Protein AF-A0A661SBC6-F1 (afdb_monomer)

Structure (mmCIF, N/CA/C/O backbone):
data_AF-A0A661SBC6-F1
#
_entry.id   AF-A0A661SBC6-F1
#
loop_
_atom_site.group_PDB
_atom_site.id
_atom_site.type_symbol
_atom_site.label_atom_id
_atom_site.label_alt_id
_atom_site.label_comp_id
_atom_site.l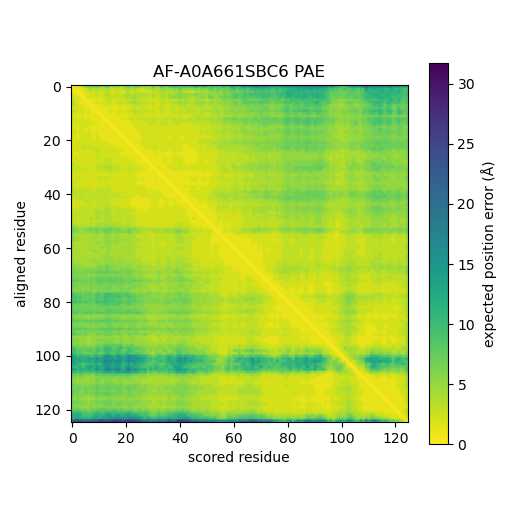abel_asym_id
_atom_site.label_entity_id
_atom_site.label_seq_id
_atom_site.pdbx_PDB_ins_code
_atom_site.Cartn_x
_atom_site.Cartn_y
_atom_site.Cartn_z
_atom_site.occupancy
_atom_site.B_iso_or_equiv
_atom_site.auth_seq_id
_atom_site.auth_comp_id
_atom_site.auth_asym_id
_atom_site.auth_atom_id
_atom_site.pdbx_PDB_model_num
ATOM 1 N N . MET A 1 1 ? -7.529 13.929 22.455 1.00 84.38 1 MET A N 1
ATOM 2 C CA . MET A 1 1 ? -6.453 13.428 23.338 1.00 84.38 1 MET A CA 1
ATOM 3 C C . MET A 1 1 ? -5.596 12.451 22.551 1.00 84.38 1 MET A C 1
ATOM 5 O O . MET A 1 1 ? -6.163 11.675 21.793 1.00 84.38 1 MET A O 1
ATOM 9 N N . THR A 1 2 ? -4.274 12.492 22.723 1.00 90.88 2 THR A N 1
ATOM 10 C CA . THR A 1 2 ? -3.303 11.665 21.986 1.00 90.88 2 THR A CA 1
ATOM 11 C C . THR A 1 2 ? -2.363 11.002 22.990 1.00 90.88 2 THR A C 1
ATOM 13 O O . THR A 1 2 ? -1.821 11.703 23.836 1.00 90.88 2 THR A O 1
ATOM 16 N N . LEU A 1 3 ? -2.176 9.679 22.907 1.00 92.06 3 LEU A N 1
ATOM 17 C CA . LEU A 1 3 ? -1.400 8.888 23.887 1.00 92.06 3 LEU A CA 1
ATOM 18 C C . LEU A 1 3 ? 0.043 8.584 23.438 1.00 92.06 3 LEU A C 1
ATOM 20 O O . LEU A 1 3 ? 0.809 7.946 24.155 1.00 92.06 3 LEU A O 1
ATOM 24 N N . GLY A 1 4 ? 0.406 8.994 22.220 1.00 91.56 4 GLY A N 1
ATOM 25 C CA . GLY A 1 4 ? 1.632 8.539 21.566 1.00 91.56 4 GLY A CA 1
ATOM 26 C C . GLY A 1 4 ? 1.574 7.059 21.162 1.00 91.56 4 GLY A C 1
ATOM 27 O O . GLY A 1 4 ? 0.637 6.327 21.492 1.00 91.56 4 GLY A O 1
ATOM 28 N N . VAL A 1 5 ? 2.577 6.618 20.405 1.00 90.06 5 VAL A N 1
ATOM 29 C CA . VAL A 1 5 ? 2.687 5.235 19.919 1.00 90.06 5 VAL A CA 1
ATOM 30 C C . VAL A 1 5 ? 3.702 4.483 20.771 1.00 90.06 5 VAL A C 1
ATOM 32 O O . VAL A 1 5 ? 4.857 4.896 20.843 1.00 90.06 5 VAL A O 1
ATOM 35 N N . ARG A 1 6 ? 3.292 3.356 21.362 1.00 93.38 6 ARG A N 1
ATOM 36 C CA . ARG A 1 6 ? 4.192 2.414 22.042 1.00 93.38 6 ARG A CA 1
ATOM 37 C C . ARG A 1 6 ? 4.166 1.064 21.322 1.00 93.38 6 ARG A C 1
ATOM 39 O O . ARG A 1 6 ? 3.071 0.531 21.123 1.00 93.38 6 ARG A O 1
ATOM 46 N N . PRO A 1 7 ? 5.323 0.500 20.919 1.00 90.00 7 PRO A N 1
ATOM 47 C CA . PRO A 1 7 ? 5.372 -0.790 20.229 1.00 90.00 7 PRO A CA 1
ATOM 48 C C . PRO A 1 7 ? 4.727 -1.920 21.033 1.00 90.00 7 PRO A C 1
ATOM 50 O O . PRO A 1 7 ? 4.047 -2.761 20.452 1.00 90.00 7 PRO A O 1
ATOM 53 N N . ASN A 1 8 ? 4.882 -1.904 22.361 1.00 93.38 8 ASN A N 1
ATOM 54 C CA . ASN A 1 8 ? 4.263 -2.884 23.241 1.00 93.38 8 ASN A CA 1
ATOM 55 C C . ASN A 1 8 ? 3.079 -2.259 23.976 1.00 93.38 8 ASN A C 1
ATOM 57 O O . ASN A 1 8 ? 3.207 -1.220 24.624 1.00 93.38 8 ASN A O 1
ATOM 61 N N . PHE A 1 9 ? 1.928 -2.935 23.954 1.00 92.69 9 PHE A N 1
ATOM 62 C CA . PHE A 1 9 ? 0.747 -2.461 24.679 1.00 92.69 9 PHE A CA 1
ATOM 63 C C . PHE A 1 9 ? 0.982 -2.402 26.198 1.00 92.69 9 PHE A C 1
ATOM 65 O O . PHE A 1 9 ? 0.389 -1.583 26.899 1.00 92.69 9 PHE A O 1
ATOM 72 N N . CYS A 1 10 ? 1.872 -3.256 26.712 1.00 95.44 10 CYS A N 1
ATOM 73 C CA . CYS A 1 10 ? 2.260 -3.278 28.118 1.00 95.44 10 CYS A CA 1
ATOM 74 C C . CYS A 1 10 ? 2.932 -1.984 28.578 1.00 95.44 10 CYS A C 1
ATOM 76 O O . CYS A 1 10 ? 2.800 -1.667 29.760 1.00 95.44 10 CYS A O 1
ATOM 78 N N . ASP A 1 11 ? 3.554 -1.236 27.665 1.00 96.38 11 ASP A N 1
ATOM 79 C CA . ASP A 1 11 ? 4.287 -0.023 28.004 1.00 96.38 11 ASP A CA 1
ATOM 80 C C . ASP A 1 11 ? 3.346 1.116 28.396 1.00 96.38 11 ASP A C 1
ATOM 82 O O . ASP A 1 11 ? 3.785 1.993 29.124 1.00 96.38 11 ASP A O 1
ATOM 86 N N . TYR 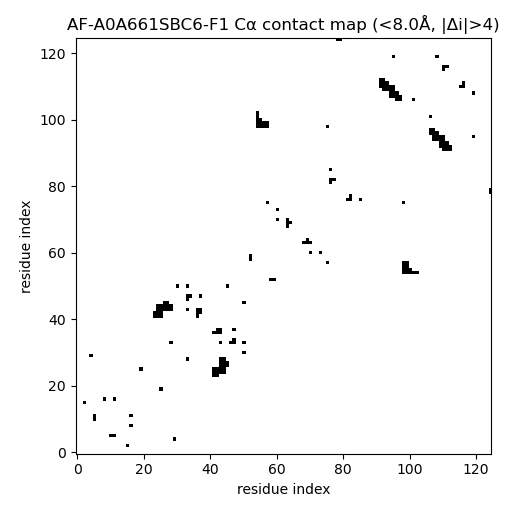A 1 12 ? 2.075 1.121 27.964 1.00 96.12 12 TYR A N 1
ATOM 87 C CA . TYR A 1 12 ? 1.062 2.104 28.386 1.00 96.12 12 TYR A CA 1
ATOM 88 C C . TYR A 1 12 ? 0.729 1.975 29.880 1.00 96.12 12 TYR A C 1
ATOM 90 O O . TYR A 1 12 ? 0.642 0.862 30.409 1.00 96.12 12 TYR A O 1
ATOM 98 N N . ASP A 1 13 ? 0.485 3.087 30.570 1.00 97.00 13 ASP A N 1
ATOM 99 C CA . ASP A 1 13 ? 0.024 3.032 31.959 1.00 97.00 13 ASP A CA 1
ATOM 100 C C . ASP A 1 13 ? -1.439 2.545 32.065 1.00 97.00 13 ASP A C 1
ATOM 102 O O . ASP A 1 13 ? -2.123 2.294 31.066 1.00 97.00 13 ASP A O 1
ATOM 106 N N . ALA A 1 14 ? -1.928 2.335 33.290 1.00 97.69 14 ALA A N 1
ATOM 107 C CA . ALA A 1 14 ? -3.275 1.808 33.514 1.00 97.69 14 ALA A CA 1
ATOM 108 C C . ALA A 1 14 ? -4.383 2.725 32.963 1.00 97.69 14 ALA A C 1
ATOM 110 O O . ALA A 1 14 ? -5.373 2.226 32.418 1.00 97.69 14 ALA A O 1
ATOM 111 N N . ASN A 1 15 ? -4.199 4.044 33.056 1.00 96.81 15 ASN A N 1
ATOM 112 C CA . ASN A 1 15 ? -5.164 5.027 32.581 1.00 96.81 15 ASN A CA 1
ATOM 113 C C . ASN A 1 15 ? -5.168 5.063 31.052 1.00 96.81 15 ASN A C 1
ATOM 115 O O . ASN A 1 15 ? -6.227 4.979 30.437 1.00 96.81 15 ASN A O 1
ATOM 119 N N . GLU A 1 16 ? -3.998 5.087 30.419 1.00 96.56 16 GLU A N 1
ATOM 120 C CA . GLU A 1 16 ? -3.852 5.046 28.962 1.00 96.56 16 GLU A CA 1
ATOM 121 C C . GLU A 1 16 ? -4.446 3.765 28.363 1.00 96.56 16 GLU A C 1
ATOM 123 O O . GLU A 1 16 ? -5.197 3.812 27.385 1.00 96.56 16 GLU A O 1
ATOM 128 N N . LYS A 1 17 ? -4.185 2.609 28.988 1.00 96.19 17 LYS A N 1
ATOM 129 C CA . LYS A 1 17 ? -4.792 1.328 28.592 1.00 96.19 17 LYS A CA 1
ATOM 130 C C . LYS A 1 17 ? -6.315 1.381 28.684 1.00 96.19 17 LYS A C 1
ATOM 132 O O . LYS A 1 17 ? -6.995 0.883 27.784 1.00 96.19 17 LYS A O 1
ATOM 137 N N . ALA A 1 18 ? -6.859 1.962 29.754 1.00 96.56 18 ALA A N 1
ATOM 138 C CA . ALA A 1 18 ? -8.300 2.131 29.916 1.00 96.56 18 ALA A CA 1
ATOM 139 C C . ALA A 1 18 ? -8.879 3.061 28.841 1.00 96.56 18 ALA A C 1
ATOM 141 O O . ALA A 1 18 ? -9.913 2.743 28.259 1.00 96.56 18 ALA A O 1
ATOM 142 N N . LEU A 1 19 ? -8.182 4.148 28.507 1.00 96.25 19 LEU A N 1
ATOM 143 C CA . LEU A 1 19 ? -8.579 5.063 27.440 1.00 96.25 19 LEU A CA 1
ATOM 144 C C . LEU A 1 19 ? -8.655 4.358 26.084 1.00 96.25 19 LEU A C 1
ATOM 146 O O . LEU A 1 19 ? -9.657 4.499 25.391 1.00 96.25 19 LEU A O 1
ATOM 150 N N . ILE A 1 20 ? -7.664 3.537 25.726 1.00 95.38 20 ILE A N 1
ATOM 151 C CA . ILE A 1 20 ? -7.695 2.758 24.475 1.00 95.38 20 ILE A CA 1
ATOM 152 C C . ILE A 1 20 ? -8.852 1.750 24.486 1.00 95.38 20 ILE A C 1
ATOM 154 O O . ILE A 1 20 ? -9.569 1.615 23.496 1.00 95.38 20 ILE A O 1
ATOM 158 N N . ARG A 1 21 ? -9.057 1.037 25.601 1.00 94.75 21 ARG A N 1
ATOM 159 C CA . ARG A 1 21 ? -10.102 0.005 25.724 1.00 94.75 21 ARG A CA 1
ATOM 160 C C . ARG A 1 21 ? -11.516 0.570 25.732 1.00 94.75 21 ARG A C 1
ATOM 162 O O . ARG A 1 21 ? -12.409 -0.087 25.203 1.00 94.75 21 ARG A O 1
ATOM 169 N N . ASN A 1 22 ? -11.716 1.748 26.302 1.00 95.62 22 ASN A N 1
ATOM 170 C CA . ASN A 1 22 ? -13.040 2.338 26.480 1.00 95.62 22 ASN A CA 1
ATOM 171 C C . ASN A 1 22 ? -13.364 3.402 25.428 1.00 95.62 22 ASN A C 1
ATOM 173 O O . ASN A 1 22 ? -14.501 3.860 25.365 1.00 95.62 22 ASN A O 1
ATOM 177 N N . ALA A 1 23 ? -12.395 3.790 24.593 1.00 96.50 23 ALA A N 1
ATOM 178 C CA . ALA A 1 23 ? -12.647 4.692 23.481 1.00 96.50 23 ALA A CA 1
ATOM 179 C C . ALA A 1 23 ? -13.736 4.122 22.564 1.00 96.50 23 ALA A C 1
ATOM 181 O O . ALA A 1 23 ? -13.628 2.996 22.072 1.00 96.50 23 ALA A O 1
ATOM 182 N N . GLU A 1 24 ? -14.749 4.942 22.285 1.00 95.94 24 GLU A N 1
ATOM 183 C CA . GLU A 1 24 ? -15.774 4.627 21.289 1.00 95.94 24 GLU A CA 1
ATOM 184 C C . GLU A 1 24 ? -15.150 4.456 19.895 1.00 95.94 24 GLU A C 1
ATOM 186 O O . GLU A 1 24 ? -15.567 3.603 19.107 1.00 95.94 24 GLU A O 1
ATOM 191 N N . LYS A 1 25 ? -14.125 5.265 19.596 1.00 96.75 25 LYS A N 1
ATOM 192 C CA . LYS A 1 25 ? -13.403 5.251 18.327 1.00 96.75 25 LYS A CA 1
ATOM 193 C C . LYS A 1 25 ? -11.940 5.641 18.508 1.00 96.75 25 LYS A C 1
ATOM 195 O O . LYS A 1 25 ? -11.637 6.592 19.226 1.00 96.75 25 LYS A O 1
ATOM 200 N N . VAL A 1 26 ? -11.044 4.945 17.811 1.00 96.44 26 VAL A N 1
ATOM 201 C CA . VAL A 1 26 ? -9.603 5.246 17.798 1.00 96.44 26 VAL A CA 1
ATOM 202 C C . VAL A 1 26 ? -9.212 5.879 16.464 1.00 96.44 26 VAL A C 1
ATOM 204 O O . VAL A 1 26 ? -9.549 5.368 15.398 1.00 96.44 26 VAL A O 1
ATOM 207 N N . TYR A 1 27 ? -8.493 6.999 16.519 1.00 96.25 27 TYR A N 1
ATOM 208 C CA . TYR A 1 27 ? -8.043 7.731 15.337 1.00 96.25 27 TYR A CA 1
ATOM 209 C C . TYR A 1 27 ? -6.548 7.520 15.099 1.00 96.25 27 TYR A C 1
ATOM 211 O O . TYR A 1 27 ? -5.743 7.611 16.021 1.00 96.25 27 TYR A O 1
ATOM 219 N N . TYR A 1 28 ? -6.208 7.268 13.841 1.00 94.88 28 TYR A N 1
ATOM 220 C CA . TYR A 1 28 ? -4.881 7.047 13.288 1.00 94.88 28 TYR A CA 1
ATOM 221 C C . TYR A 1 28 ? -4.018 6.059 14.092 1.00 94.88 28 TYR A C 1
ATOM 223 O O . TYR A 1 28 ? -2.882 6.394 14.438 1.00 94.88 28 TYR A O 1
ATOM 231 N N . PRO A 1 29 ? -4.510 4.838 14.395 1.00 95.38 29 PRO A N 1
ATOM 232 C CA . PRO A 1 29 ? -3.648 3.810 14.968 1.00 95.38 29 PRO A CA 1
ATOM 233 C C . PRO A 1 29 ? -2.495 3.474 14.008 1.00 95.38 29 PRO A C 1
ATOM 235 O O . PRO A 1 29 ? -2.567 3.710 12.799 1.00 95.38 29 PRO A O 1
ATOM 238 N N . THR A 1 30 ? -1.412 2.895 14.521 1.00 93.31 30 THR A N 1
ATOM 239 C CA . THR A 1 30 ? -0.415 2.271 13.636 1.00 93.31 30 THR A CA 1
ATOM 240 C C . THR A 1 30 ? -1.012 1.036 12.962 1.00 93.31 30 THR A C 1
ATOM 242 O O . THR A 1 30 ? -2.011 0.508 13.441 1.00 93.31 30 THR A O 1
ATOM 245 N N . GLY A 1 31 ? -0.386 0.533 11.891 1.00 91.94 31 GLY A N 1
ATOM 246 C CA . GLY A 1 31 ? -0.860 -0.688 11.220 1.00 91.94 31 GLY A CA 1
ATOM 247 C C . GLY A 1 31 ? -1.024 -1.873 12.180 1.00 91.94 31 GLY A C 1
ATOM 248 O O . GLY A 1 31 ? -2.067 -2.511 12.174 1.00 91.94 31 GLY A O 1
ATOM 249 N N . LEU A 1 32 ? -0.059 -2.074 13.090 1.00 91.19 32 LEU A N 1
ATOM 250 C CA . LEU A 1 32 ? -0.143 -3.103 14.134 1.00 91.19 32 LEU A CA 1
ATOM 251 C C . LEU A 1 32 ? -1.408 -2.961 14.994 1.00 91.19 32 LEU A C 1
ATOM 253 O O . LEU A 1 32 ? -2.126 -3.933 15.202 1.00 91.19 32 LEU A O 1
ATOM 257 N N . TYR A 1 33 ? -1.688 -1.759 15.507 1.00 94.69 33 TYR A N 1
ATOM 258 C CA . TYR A 1 33 ? -2.868 -1.553 16.349 1.00 94.69 33 TYR A CA 1
ATOM 259 C C . TYR A 1 33 ? -4.166 -1.509 15.548 1.00 94.69 33 TYR A C 1
ATOM 261 O O . TYR A 1 33 ? -5.201 -1.850 16.105 1.00 94.69 33 TYR A O 1
ATOM 269 N N . ALA A 1 34 ? -4.142 -1.115 14.274 1.00 95.88 34 ALA A N 1
ATOM 270 C CA . ALA A 1 34 ? -5.327 -1.111 13.426 1.00 95.88 34 ALA A CA 1
ATOM 271 C C . ALA A 1 34 ? -5.924 -2.521 13.318 1.00 95.88 34 ALA A C 1
ATOM 273 O O . ALA A 1 34 ? -7.107 -2.688 13.602 1.00 95.88 34 ALA A O 1
ATOM 274 N N . ASP A 1 35 ? -5.093 -3.525 13.019 1.00 94.44 35 ASP A N 1
ATOM 275 C CA . ASP A 1 35 ? -5.526 -4.923 12.899 1.00 94.44 35 ASP A CA 1
ATOM 276 C C . ASP A 1 35 ? -6.073 -5.465 14.231 1.00 94.44 35 ASP A C 1
ATOM 278 O O . ASP A 1 35 ? -7.123 -6.104 14.276 1.00 94.44 35 ASP A O 1
ATOM 282 N N . LEU A 1 36 ? -5.388 -5.172 15.343 1.00 95.00 36 LEU A N 1
ATOM 283 C CA . LEU A 1 36 ? -5.801 -5.625 16.675 1.00 95.00 36 LEU A CA 1
ATOM 284 C C . LEU A 1 36 ? -7.111 -4.974 17.134 1.00 95.00 36 LEU A C 1
ATOM 286 O O . LEU A 1 36 ? -7.978 -5.643 17.691 1.00 95.00 36 LEU A O 1
ATOM 290 N N . LEU A 1 37 ? -7.260 -3.666 16.921 1.00 95.94 37 LEU A N 1
ATOM 291 C CA . LEU A 1 37 ? -8.459 -2.927 17.310 1.00 95.94 37 LEU A CA 1
ATOM 292 C C . LEU A 1 37 ? -9.667 -3.345 16.466 1.00 95.94 37 LEU A C 1
ATOM 294 O O . LEU A 1 37 ? -10.754 -3.506 17.021 1.00 95.94 37 LEU A O 1
ATOM 298 N N . ASP A 1 38 ? -9.477 -3.565 15.165 1.00 95.44 38 ASP A N 1
ATOM 299 C CA . ASP A 1 38 ? -10.523 -4.074 14.276 1.00 95.44 38 ASP A CA 1
ATOM 300 C C . ASP A 1 38 ? -10.982 -5.479 14.697 1.00 95.44 38 ASP A C 1
ATOM 302 O O . ASP A 1 38 ? -12.178 -5.711 14.868 1.00 95.44 38 ASP A O 1
ATOM 306 N N . ALA A 1 39 ? -10.041 -6.374 15.029 1.00 95.31 39 ALA A N 1
ATOM 307 C CA . ALA A 1 39 ? -10.350 -7.702 15.568 1.00 95.31 39 ALA A CA 1
ATOM 308 C C . ALA A 1 39 ? -11.105 -7.657 16.914 1.00 95.31 39 ALA A C 1
ATOM 310 O O . ALA A 1 39 ? -11.894 -8.550 17.218 1.00 95.31 39 ALA A O 1
ATOM 311 N N . MET A 1 40 ? -10.902 -6.607 17.717 1.00 94.94 40 MET A N 1
ATOM 312 C CA . MET A 1 40 ? -11.674 -6.346 18.941 1.00 94.94 40 MET A CA 1
ATOM 313 C C . MET A 1 40 ? -13.063 -5.734 18.675 1.00 94.94 40 MET A C 1
ATOM 315 O O . MET A 1 40 ? -13.782 -5.424 19.627 1.00 94.94 40 MET A O 1
ATOM 319 N N . GLY A 1 41 ? -13.432 -5.496 17.414 1.00 95.06 41 GLY A N 1
ATOM 320 C CA . GLY A 1 41 ? -14.672 -4.825 17.028 1.00 95.06 41 GLY A CA 1
ATOM 321 C C . GLY A 1 41 ? -14.676 -3.322 17.317 1.00 95.06 41 GLY A C 1
ATOM 322 O O . GLY A 1 41 ? -15.745 -2.709 17.383 1.00 95.06 41 GLY A O 1
ATOM 323 N N . LYS A 1 42 ? -13.507 -2.700 17.531 1.00 95.88 42 LYS A N 1
ATOM 324 C CA . LYS A 1 42 ? -13.435 -1.253 17.746 1.00 95.88 42 LYS A CA 1
ATOM 325 C C . LYS A 1 42 ? -13.552 -0.494 16.443 1.00 95.88 42 LYS A C 1
ATOM 327 O O . LYS A 1 42 ? -12.889 -0.790 15.456 1.00 95.88 42 LYS A O 1
ATOM 332 N N . LYS A 1 43 ? -14.327 0.589 16.489 1.00 96.75 43 LYS A N 1
ATOM 333 C CA . LYS A 1 43 ? -14.352 1.565 15.404 1.00 96.75 43 LYS A CA 1
ATOM 334 C C . LYS A 1 43 ? -12.989 2.248 15.342 1.00 96.75 43 LYS A C 1
ATOM 336 O O . LYS A 1 43 ? -12.533 2.831 16.327 1.00 96.75 43 LYS A O 1
ATOM 341 N N . ILE A 1 44 ? -12.369 2.228 14.170 1.00 97.31 44 ILE A N 1
ATOM 342 C CA . ILE A 1 44 ? -11.129 2.957 13.913 1.00 97.31 44 ILE A CA 1
ATOM 343 C C . ILE A 1 44 ? -11.279 3.888 12.713 1.00 97.31 44 ILE A C 1
ATOM 345 O O . ILE A 1 44 ? -12.156 3.713 11.864 1.00 97.31 44 ILE A O 1
ATOM 349 N N . PHE A 1 45 ? -10.451 4.923 12.662 1.00 96.69 45 PHE A N 1
ATOM 350 C CA . PHE A 1 45 ? -10.276 5.739 11.467 1.00 96.69 45 PHE A CA 1
ATOM 351 C C . PHE A 1 45 ? -8.791 6.036 11.244 1.00 96.69 45 PHE A C 1
ATOM 353 O O . PHE A 1 45 ? -8.164 6.500 12.187 1.00 96.69 45 PHE A O 1
ATOM 360 N N . PRO A 1 46 ? -8.236 5.873 10.031 1.00 96.25 46 PRO A N 1
ATOM 361 C CA . PRO A 1 46 ? -8.880 5.253 8.874 1.00 96.25 46 PRO A CA 1
ATOM 362 C C . PRO A 1 46 ? -9.234 3.777 9.147 1.00 96.25 46 PRO A C 1
ATOM 364 O O . PRO A 1 46 ? -8.832 3.221 10.166 1.00 96.25 46 PRO A O 1
ATOM 367 N N . SER A 1 47 ? -10.062 3.170 8.292 1.00 95.31 47 SER A N 1
ATOM 368 C CA . SER A 1 47 ? -10.498 1.777 8.486 1.00 95.31 47 SER A CA 1
ATOM 369 C C . SER A 1 47 ? -9.329 0.802 8.331 1.00 95.31 47 SER A C 1
ATOM 371 O O . SER A 1 47 ? -8.344 1.131 7.666 1.00 95.31 47 SER A O 1
ATOM 373 N N . VAL A 1 48 ? -9.455 -0.419 8.861 1.00 94.94 48 VAL A N 1
ATOM 374 C CA . VAL A 1 48 ? -8.437 -1.474 8.693 1.00 94.94 48 VAL A CA 1
ATOM 375 C C . VAL A 1 48 ? -8.098 -1.704 7.215 1.00 94.94 48 VAL A C 1
ATOM 377 O O . VAL A 1 48 ? -6.935 -1.864 6.848 1.00 94.94 48 VAL A O 1
ATOM 380 N N . HIS A 1 49 ? -9.090 -1.590 6.324 1.00 94.31 49 HIS A N 1
ATOM 381 C CA . HIS A 1 49 ? -8.888 -1.747 4.888 1.00 94.31 49 HIS A CA 1
ATOM 382 C C . HIS A 1 49 ? -7.894 -0.727 4.330 1.00 94.31 49 HIS A C 1
ATOM 384 O O . HIS A 1 49 ? -7.049 -1.088 3.516 1.00 94.31 49 HIS A O 1
ATOM 390 N N . ASN A 1 50 ? -7.900 0.519 4.812 1.00 94.62 50 ASN A N 1
ATOM 391 C CA . ASN A 1 50 ? -6.916 1.511 4.381 1.00 94.62 50 ASN A CA 1
ATOM 392 C C . ASN A 1 50 ? -5.480 1.035 4.652 1.00 94.62 50 ASN A C 1
ATOM 394 O O . ASN A 1 50 ? -4.611 1.218 3.801 1.00 94.62 50 ASN A O 1
ATOM 398 N N . TYR A 1 51 ? -5.236 0.386 5.792 1.00 92.88 51 TYR A N 1
ATOM 399 C CA . TYR A 1 51 ? -3.928 -0.176 6.132 1.00 92.88 51 TYR A CA 1
ATOM 400 C C . TYR A 1 51 ? -3.594 -1.405 5.279 1.00 92.88 51 TYR A C 1
ATOM 402 O O . TYR A 1 51 ? -2.465 -1.507 4.807 1.00 92.88 51 TYR A O 1
ATOM 410 N N . LEU A 1 52 ? -4.571 -2.275 4.989 1.00 91.19 52 LEU A N 1
ATOM 411 C CA . LEU A 1 52 ? -4.381 -3.464 4.141 1.00 91.19 52 LEU A CA 1
ATOM 412 C C . LEU A 1 52 ? -3.916 -3.134 2.715 1.00 91.19 52 LEU A C 1
ATOM 414 O O . LEU A 1 52 ? -3.154 -3.908 2.119 1.00 91.19 52 LEU A O 1
ATOM 418 N N . PHE A 1 53 ? -4.403 -2.018 2.162 1.00 92.25 53 PHE A N 1
ATOM 419 C CA . PHE A 1 53 ? -4.041 -1.531 0.828 1.00 92.25 53 PHE A CA 1
ATOM 420 C C . PHE A 1 53 ? -2.855 -0.557 0.845 1.00 92.25 53 PHE A C 1
ATOM 422 O O . PHE A 1 53 ? -2.219 -0.349 -0.192 1.00 92.25 53 PHE A O 1
ATOM 429 N N . SER A 1 54 ? -2.538 0.060 1.985 1.00 88.00 54 SER A N 1
ATOM 430 C CA . SER A 1 54 ? -1.408 0.985 2.093 1.00 88.00 54 SER A CA 1
ATOM 431 C C . SER A 1 54 ? -0.091 0.269 1.791 1.00 88.00 54 SER A C 1
ATOM 433 O O . SER A 1 54 ? 0.152 -0.843 2.251 1.00 88.00 54 SER A O 1
ATOM 435 N N . GLN A 1 55 ? 0.768 0.907 0.991 1.00 85.00 55 GLN A N 1
ATOM 436 C CA . GLN A 1 55 ? 2.077 0.379 0.574 1.00 85.00 55 GLN A CA 1
ATOM 437 C C . GLN A 1 55 ? 2.055 -0.965 -0.187 1.00 85.00 55 GLN A C 1
ATOM 439 O O . GLN A 1 55 ? 3.127 -1.497 -0.482 1.00 85.00 55 GLN A O 1
ATOM 444 N N . ASP A 1 56 ? 0.884 -1.498 -0.559 1.00 92.19 56 ASP A N 1
ATOM 445 C CA . ASP A 1 56 ? 0.739 -2.727 -1.347 1.00 92.19 56 ASP A CA 1
ATOM 446 C C . ASP A 1 56 ? 0.187 -2.412 -2.742 1.00 92.19 56 ASP A C 1
ATOM 448 O O . ASP A 1 56 ? -1.022 -2.373 -2.986 1.00 92.19 56 ASP A O 1
ATOM 452 N N . LYS A 1 57 ? 1.107 -2.198 -3.685 1.00 90.62 57 LYS A N 1
ATOM 453 C CA . LYS A 1 57 ? 0.779 -1.819 -5.066 1.00 90.62 57 LYS A CA 1
ATOM 454 C C . LYS A 1 57 ? 0.038 -2.940 -5.802 1.00 90.62 57 LYS A C 1
ATOM 456 O O . LYS A 1 57 ? -0.716 -2.658 -6.723 1.00 90.62 57 LYS A O 1
ATOM 461 N N . ILE A 1 58 ? 0.207 -4.197 -5.378 1.00 93.56 58 ILE A N 1
ATOM 462 C CA . ILE A 1 58 ? -0.481 -5.349 -5.979 1.00 93.56 58 ILE A CA 1
ATOM 463 C C . ILE A 1 58 ? -1.967 -5.265 -5.651 1.00 93.56 58 ILE A C 1
ATOM 465 O O . ILE A 1 58 ? -2.798 -5.328 -6.555 1.00 93.56 58 ILE A O 1
ATOM 469 N N . LYS A 1 59 ? -2.302 -5.080 -4.367 1.00 94.62 59 LYS A N 1
ATOM 470 C CA . LYS A 1 59 ? -3.702 -4.960 -3.947 1.00 94.62 59 LYS A CA 1
ATOM 471 C C . LYS A 1 59 ? -4.365 -3.709 -4.523 1.00 94.62 59 LYS A C 1
ATOM 473 O O . LYS A 1 59 ? -5.518 -3.783 -4.929 1.00 94.62 59 LYS A O 1
ATOM 478 N N . GLN A 1 60 ? -3.643 -2.589 -4.593 1.00 93.38 60 GLN A N 1
ATOM 479 C CA . GLN A 1 60 ? -4.155 -1.350 -5.191 1.00 93.38 60 GLN A CA 1
ATOM 480 C C . GLN A 1 60 ? -4.505 -1.533 -6.674 1.00 93.38 60 GLN A C 1
ATOM 482 O O . GLN A 1 60 ? -5.635 -1.261 -7.067 1.00 93.38 60 GLN A O 1
ATOM 487 N N . THR A 1 61 ? -3.577 -2.055 -7.485 1.00 94.62 61 THR A N 1
ATOM 488 C CA . THR A 1 61 ? -3.832 -2.328 -8.910 1.00 94.62 61 THR A CA 1
ATOM 489 C C . THR A 1 61 ? -4.973 -3.326 -9.100 1.00 94.62 61 THR A C 1
ATOM 491 O O . THR A 1 61 ? -5.826 -3.117 -9.962 1.00 94.62 61 THR A O 1
ATOM 494 N N . ALA A 1 62 ? -5.027 -4.389 -8.289 1.00 95.25 62 ALA A N 1
ATOM 495 C CA . ALA A 1 62 ? -6.109 -5.367 -8.357 1.00 95.25 62 ALA A CA 1
ATOM 496 C C . ALA A 1 62 ? -7.473 -4.727 -8.059 1.00 95.25 62 ALA A C 1
ATOM 498 O O . ALA A 1 62 ? -8.423 -4.951 -8.803 1.00 95.25 62 ALA A O 1
ATOM 499 N N . LEU A 1 63 ? -7.559 -3.889 -7.022 1.00 95.56 63 LEU A N 1
ATOM 500 C CA . LEU A 1 63 ? -8.792 -3.187 -6.673 1.00 95.56 63 LEU A CA 1
ATOM 501 C C . LEU A 1 63 ? -9.230 -2.223 -7.782 1.00 95.56 63 LEU A C 1
ATOM 503 O O . LEU A 1 63 ? -10.398 -2.226 -8.152 1.00 95.56 63 LEU A O 1
ATOM 507 N N . PHE A 1 64 ? -8.308 -1.440 -8.349 1.00 96.00 64 PHE A N 1
ATOM 508 C CA . PHE A 1 64 ? -8.635 -0.535 -9.456 1.00 96.00 64 PHE A CA 1
ATOM 509 C C . PHE A 1 64 ? -9.106 -1.286 -10.699 1.00 96.00 64 PHE A C 1
ATOM 511 O O . PHE A 1 64 ? -10.051 -0.848 -11.340 1.00 96.00 64 PHE A O 1
ATOM 518 N N . THR A 1 65 ? -8.507 -2.441 -10.998 1.00 95.56 65 THR A N 1
ATOM 519 C CA . THR A 1 65 ? -8.957 -3.303 -12.102 1.00 95.56 65 THR A CA 1
ATOM 520 C C . THR A 1 65 ? -10.365 -3.845 -11.853 1.00 95.56 65 THR A C 1
ATOM 522 O O . THR A 1 65 ? -11.202 -3.793 -12.744 1.00 95.56 65 THR A O 1
ATOM 525 N N . LEU A 1 66 ? -10.647 -4.343 -10.643 1.00 96.75 66 LEU A N 1
ATOM 526 C CA . LEU A 1 66 ? -11.963 -4.891 -10.286 1.00 96.75 66 LEU A CA 1
ATOM 527 C C . LEU A 1 66 ? -13.077 -3.837 -10.301 1.00 96.75 66 LEU A C 1
ATOM 529 O O . LEU A 1 66 ? -14.223 -4.170 -10.580 1.00 96.75 66 LEU A O 1
ATOM 533 N N . LEU A 1 67 ? -12.741 -2.588 -9.979 1.00 97.56 67 LEU A N 1
ATOM 534 C CA . LEU A 1 67 ? -13.674 -1.461 -9.964 1.00 97.56 67 LEU A CA 1
ATOM 535 C C . LEU A 1 67 ? -13.757 -0.715 -11.302 1.00 97.56 67 LEU A C 1
ATOM 537 O O . LEU A 1 67 ? -14.432 0.307 -11.364 1.00 97.56 67 LEU A O 1
ATOM 541 N N . ASP A 1 68 ? -13.052 -1.182 -12.336 1.00 97.00 68 ASP A N 1
ATOM 542 C CA . ASP A 1 68 ? -12.944 -0.508 -13.637 1.00 97.00 68 ASP A CA 1
ATOM 543 C C . ASP A 1 68 ? -12.503 0.969 -13.527 1.00 97.00 68 ASP A C 1
ATOM 545 O O . ASP A 1 68 ? -12.949 1.865 -14.241 1.00 97.00 68 ASP A O 1
ATOM 549 N N . ILE A 1 69 ? -11.605 1.248 -12.579 1.00 97.31 69 ILE A N 1
ATOM 550 C CA . ILE A 1 69 ? -11.019 2.576 -12.394 1.00 97.31 69 ILE A CA 1
ATOM 551 C C . ILE A 1 69 ? -9.822 2.696 -13.330 1.00 97.31 69 ILE A C 1
ATOM 553 O O . ILE A 1 69 ? -8.888 1.900 -13.245 1.00 97.31 69 ILE A O 1
ATOM 557 N N . SER A 1 70 ? -9.801 3.724 -14.180 1.00 97.38 70 SER A N 1
ATOM 558 C CA . SER A 1 70 ? -8.662 3.997 -15.066 1.00 97.38 70 SER A CA 1
ATOM 559 C C . SER A 1 70 ? -7.359 4.182 -14.276 1.00 97.38 70 SER A C 1
ATOM 561 O O . SER A 1 70 ? -7.281 4.983 -13.343 1.00 97.38 70 SER A O 1
ATOM 563 N N . HIS A 1 71 ? -6.324 3.423 -14.643 1.00 94.81 71 HIS A N 1
ATOM 564 C CA . HIS A 1 71 ? -5.011 3.430 -13.999 1.00 94.81 71 HIS A CA 1
ATOM 565 C C . HIS A 1 71 ? -3.914 2.996 -14.993 1.00 94.81 71 HIS A C 1
ATOM 567 O O . HIS A 1 71 ? -4.223 2.391 -16.021 1.00 94.81 71 HIS A O 1
ATOM 573 N N . PRO A 1 72 ? -2.621 3.279 -14.728 1.00 94.25 72 PRO A N 1
ATOM 574 C CA . PRO A 1 72 ? -1.539 2.852 -15.613 1.00 94.25 72 PRO A CA 1
ATOM 575 C C . PRO A 1 72 ? -1.493 1.330 -15.782 1.00 94.25 72 PRO A C 1
ATOM 577 O O . PRO A 1 72 ? -1.594 0.597 -14.793 1.00 94.25 72 PRO A O 1
ATOM 580 N N . GLN A 1 73 ? -1.244 0.858 -17.009 1.00 93.75 73 GLN A N 1
ATOM 581 C CA . GLN A 1 73 ? -1.029 -0.564 -17.278 1.00 93.75 73 GLN A CA 1
ATOM 582 C C . GLN A 1 73 ? 0.070 -1.100 -16.355 1.00 93.75 73 GLN A C 1
ATOM 584 O O . GLN A 1 73 ? 1.221 -0.669 -16.406 1.00 93.75 73 GLN A O 1
ATOM 589 N N . THR A 1 74 ? -0.296 -2.045 -15.494 1.00 94.81 74 THR A N 1
ATOM 590 C CA . THR A 1 74 ? 0.577 -2.550 -14.435 1.00 94.81 74 THR A CA 1
ATOM 591 C C . THR A 1 74 ? 0.549 -4.070 -14.443 1.00 94.81 74 THR A C 1
ATOM 593 O O . THR A 1 74 ? -0.507 -4.683 -14.576 1.00 94.81 74 THR A O 1
ATOM 596 N N . ARG A 1 75 ? 1.717 -4.702 -14.291 1.00 95.25 75 ARG A N 1
ATOM 597 C CA . ARG A 1 75 ? 1.827 -6.161 -14.213 1.00 95.25 75 ARG A CA 1
ATOM 598 C C . ARG A 1 75 ? 2.843 -6.571 -13.162 1.00 95.25 75 ARG A C 1
ATOM 600 O O . ARG A 1 75 ? 3.890 -5.947 -13.020 1.00 95.25 75 ARG A O 1
ATOM 607 N N . VAL A 1 76 ? 2.525 -7.640 -12.442 1.00 94.00 76 VAL A N 1
ATOM 608 C CA . VAL A 1 76 ? 3.361 -8.182 -11.369 1.00 94.00 76 VAL A CA 1
ATOM 609 C C . VAL A 1 76 ? 4.055 -9.437 -11.887 1.00 94.00 76 VAL A C 1
ATOM 611 O O . VAL A 1 76 ? 3.409 -10.302 -12.477 1.00 94.00 76 VAL A O 1
ATOM 614 N N . PHE A 1 77 ? 5.369 -9.531 -11.685 1.00 93.69 77 PHE A N 1
ATOM 615 C CA . PHE A 1 77 ? 6.176 -10.665 -12.132 1.00 93.69 77 PHE A CA 1
ATOM 616 C C . PHE A 1 77 ? 6.900 -11.298 -10.943 1.00 93.69 77 PHE A C 1
ATOM 618 O O . PHE A 1 77 ? 7.681 -10.637 -10.259 1.00 93.69 77 PHE A O 1
ATOM 625 N N . TYR A 1 78 ? 6.674 -12.593 -10.731 1.00 90.75 78 TYR A N 1
ATOM 626 C CA . TYR A 1 78 ? 7.294 -13.374 -9.662 1.00 90.75 78 TYR A CA 1
ATOM 627 C C . TYR A 1 78 ? 8.396 -14.292 -10.191 1.00 90.75 78 TYR A C 1
ATOM 629 O O . TYR A 1 78 ? 8.187 -15.081 -11.116 1.00 90.75 78 TYR A O 1
ATOM 637 N N . GLY A 1 79 ? 9.569 -14.228 -9.559 1.00 90.75 79 GLY A N 1
ATOM 638 C CA . GLY A 1 79 ? 10.705 -15.088 -9.881 1.00 90.75 79 GLY A CA 1
ATOM 639 C C . GLY A 1 79 ? 11.287 -14.873 -11.285 1.00 90.75 79 GLY A C 1
ATOM 640 O O . GLY A 1 79 ? 10.752 -14.148 -12.129 1.00 90.75 79 GLY A O 1
ATOM 641 N N . LYS A 1 80 ? 12.421 -15.529 -11.549 1.00 91.50 80 LYS A N 1
ATOM 642 C CA . LYS A 1 80 ? 13.213 -15.323 -12.776 1.00 91.50 80 LYS A CA 1
ATOM 643 C C . LYS A 1 80 ? 12.427 -15.643 -14.056 1.00 91.50 80 LYS A C 1
ATOM 645 O O . LYS A 1 80 ? 12.477 -14.883 -15.018 1.00 91.50 80 LYS A O 1
ATOM 650 N N . ARG A 1 81 ? 11.634 -16.724 -14.052 1.00 94.19 81 ARG A N 1
ATOM 651 C CA . ARG A 1 81 ? 10.865 -17.178 -15.228 1.00 94.19 81 ARG A CA 1
ATOM 652 C C . ARG A 1 81 ? 9.816 -16.165 -15.689 1.00 94.19 81 ARG A C 1
ATOM 654 O O . ARG A 1 81 ? 9.636 -15.996 -16.891 1.00 94.19 81 ARG A O 1
ATOM 661 N N . GLN A 1 82 ? 9.091 -15.528 -14.766 1.00 95.12 82 GLN A N 1
ATOM 662 C CA . GLN A 1 82 ? 8.105 -14.516 -15.155 1.00 95.12 82 GLN A CA 1
ATOM 663 C C . GLN A 1 82 ? 8.796 -13.208 -15.538 1.00 95.12 82 GLN A C 1
ATOM 665 O O . GLN A 1 82 ? 8.422 -12.617 -16.547 1.00 95.12 82 GLN A O 1
ATOM 670 N N . LYS A 1 83 ? 9.832 -12.799 -14.789 1.00 94.31 83 LYS A N 1
ATOM 671 C CA . LYS A 1 83 ? 10.637 -11.599 -15.077 1.00 94.31 83 LYS A CA 1
ATOM 672 C C . LYS A 1 83 ? 11.235 -11.625 -16.498 1.00 94.31 83 LYS A C 1
ATOM 674 O O . LYS A 1 83 ? 11.226 -10.606 -17.175 1.00 94.31 83 LYS A O 1
ATOM 679 N N . ALA A 1 84 ? 11.619 -12.796 -17.015 1.00 94.25 84 ALA A N 1
ATOM 680 C CA . ALA A 1 84 ? 12.083 -12.953 -18.401 1.00 94.25 84 ALA A CA 1
ATOM 681 C C . ALA A 1 84 ? 11.044 -12.559 -19.476 1.00 94.25 84 ALA A C 1
ATOM 683 O O . ALA A 1 84 ? 11.401 -12.359 -20.631 1.00 94.25 84 ALA A O 1
ATOM 684 N N . LYS A 1 85 ? 9.759 -12.444 -19.113 1.00 96.50 85 LYS A N 1
ATOM 685 C CA . LYS A 1 85 ? 8.671 -12.067 -20.024 1.00 96.50 85 LYS A CA 1
ATOM 686 C C . LYS A 1 85 ? 8.302 -10.584 -19.954 1.00 96.50 85 LYS A C 1
ATOM 688 O O . LYS A 1 85 ? 7.337 -10.208 -20.605 1.00 96.50 85 LYS A O 1
ATOM 693 N N . ILE A 1 86 ? 8.996 -9.749 -19.172 1.00 96.88 86 ILE A N 1
ATOM 694 C CA . ILE A 1 86 ? 8.635 -8.327 -18.976 1.00 96.88 86 ILE A CA 1
ATOM 695 C C . ILE A 1 86 ? 8.485 -7.591 -20.314 1.00 96.88 86 ILE A C 1
ATOM 697 O O . ILE A 1 86 ? 7.465 -6.942 -20.543 1.00 96.88 86 ILE A O 1
ATOM 701 N N . LEU A 1 87 ? 9.444 -7.770 -21.225 1.00 97.25 87 LEU A N 1
ATOM 702 C CA . LEU A 1 87 ? 9.459 -7.102 -22.532 1.00 97.25 87 LEU A CA 1
ATOM 703 C C . LEU A 1 87 ? 8.384 -7.607 -23.506 1.00 97.25 87 LEU A C 1
ATOM 705 O O . LEU A 1 87 ? 8.151 -6.979 -24.530 1.00 97.25 87 LEU A O 1
ATOM 709 N N . ASN A 1 88 ? 7.677 -8.692 -23.173 1.00 97.38 88 ASN A N 1
ATOM 710 C CA . ASN A 1 88 ? 6.499 -9.115 -23.933 1.00 97.38 88 ASN A CA 1
ATOM 711 C C . ASN A 1 88 ? 5.273 -8.235 -23.626 1.00 97.38 88 ASN A C 1
ATOM 713 O O . ASN A 1 88 ? 4.279 -8.325 -24.337 1.00 97.38 88 ASN A O 1
ATOM 717 N N . TYR A 1 89 ? 5.311 -7.448 -22.543 1.00 97.25 89 TYR A N 1
ATOM 718 C CA . TYR A 1 89 ? 4.189 -6.621 -22.082 1.00 97.25 89 TYR A CA 1
ATOM 719 C C . TYR A 1 89 ? 4.503 -5.125 -22.065 1.00 97.25 89 TYR A C 1
ATOM 721 O O . TYR A 1 89 ? 3.572 -4.327 -22.108 1.00 97.25 89 TYR A O 1
ATOM 729 N N . PHE A 1 90 ? 5.780 -4.744 -21.977 1.00 97.56 90 PHE A N 1
ATOM 730 C CA . PHE A 1 90 ? 6.199 -3.349 -21.874 1.00 97.56 90 PHE A CA 1
ATOM 731 C C . PHE A 1 90 ? 7.308 -3.035 -22.873 1.00 97.56 90 PHE A C 1
ATOM 733 O O . PHE A 1 90 ? 8.326 -3.726 -22.924 1.00 97.56 90 PHE A O 1
ATOM 740 N N . SER A 1 91 ? 7.121 -1.951 -23.621 1.00 97.25 91 SER A N 1
ATOM 741 C CA . SER A 1 91 ? 8.168 -1.315 -24.419 1.00 97.25 91 SER A CA 1
ATOM 742 C C . SER A 1 91 ? 8.880 -0.246 -23.592 1.00 97.25 91 SER A C 1
ATOM 744 O O . SER A 1 91 ? 8.306 0.315 -22.659 1.00 97.25 91 SER A O 1
ATOM 746 N N . TYR A 1 92 ? 10.136 0.049 -23.926 1.00 97.62 92 TYR A N 1
ATOM 747 C CA . TYR A 1 92 ? 10.846 1.163 -23.301 1.00 97.62 92 TYR A CA 1
ATOM 748 C C . TYR A 1 92 ? 10.250 2.523 -23.723 1.00 97.62 92 TYR A C 1
ATOM 750 O O . TYR A 1 92 ? 9.824 2.658 -24.871 1.00 97.62 92 TYR A O 1
ATOM 758 N N . PRO A 1 93 ? 10.299 3.550 -22.854 1.00 97.38 93 PRO A N 1
ATOM 759 C CA . PRO A 1 93 ? 10.653 3.469 -21.440 1.00 97.38 93 PRO A CA 1
ATOM 760 C C . PRO A 1 93 ? 9.466 3.009 -20.575 1.00 97.38 93 PRO A C 1
ATOM 762 O O . PRO A 1 93 ? 8.319 3.348 -20.852 1.00 97.38 93 PRO A O 1
ATOM 765 N N . PHE A 1 94 ? 9.738 2.303 -19.476 1.00 97.88 94 PHE A N 1
ATOM 766 C CA . PHE A 1 94 ? 8.712 1.935 -18.490 1.00 97.88 94 PHE A CA 1
ATOM 767 C C . PHE A 1 94 ? 9.215 2.081 -17.053 1.00 97.88 94 PHE A C 1
ATOM 769 O O . PHE A 1 94 ? 10.405 2.273 -16.806 1.00 97.88 94 PHE A O 1
ATOM 776 N N . ILE A 1 95 ? 8.295 2.010 -16.088 1.00 96.56 95 ILE A N 1
ATOM 777 C CA . ILE A 1 95 ? 8.613 2.139 -14.665 1.00 96.56 95 ILE A CA 1
ATOM 778 C C . ILE A 1 95 ? 8.629 0.766 -13.993 1.00 96.56 95 ILE A C 1
ATOM 780 O O . ILE A 1 95 ? 7.630 0.048 -14.023 1.00 96.56 95 ILE A O 1
ATOM 784 N N . ALA A 1 96 ? 9.730 0.437 -13.320 1.00 95.00 96 ALA A N 1
ATOM 785 C CA . ALA A 1 96 ? 9.825 -0.710 -12.424 1.00 95.00 96 ALA A CA 1
ATOM 786 C C . ALA A 1 96 ? 9.733 -0.255 -10.960 1.00 95.00 96 ALA A C 1
ATOM 788 O O . ALA A 1 96 ? 10.234 0.813 -10.600 1.00 95.00 96 ALA A O 1
ATOM 789 N N . LYS A 1 97 ? 9.054 -1.035 -10.106 1.00 92.75 97 LYS A N 1
ATOM 790 C CA . LYS A 1 97 ? 8.846 -0.685 -8.690 1.00 92.75 97 LYS A CA 1
ATOM 791 C C . LYS A 1 97 ? 8.880 -1.901 -7.777 1.00 92.75 97 LYS A C 1
ATOM 793 O O . LYS A 1 97 ? 8.374 -2.959 -8.146 1.00 92.75 97 LYS A O 1
ATOM 798 N N . GLN A 1 98 ? 9.345 -1.712 -6.541 1.00 88.75 98 GLN A N 1
ATOM 799 C CA . GLN A 1 98 ? 9.061 -2.670 -5.468 1.00 88.75 98 GLN A CA 1
ATOM 800 C C . GLN A 1 98 ? 7.576 -2.629 -5.097 1.00 88.75 98 GLN A C 1
ATOM 802 O O . GLN A 1 98 ? 7.004 -1.578 -4.774 1.00 88.75 98 GLN A O 1
ATOM 807 N N . ALA A 1 99 ? 6.944 -3.797 -5.159 1.00 84.88 99 ALA A N 1
ATOM 808 C CA . ALA A 1 99 ? 5.503 -3.946 -5.015 1.00 84.88 99 ALA A CA 1
ATOM 809 C C . ALA A 1 99 ? 4.996 -3.662 -3.589 1.00 84.88 99 ALA A C 1
ATOM 811 O O 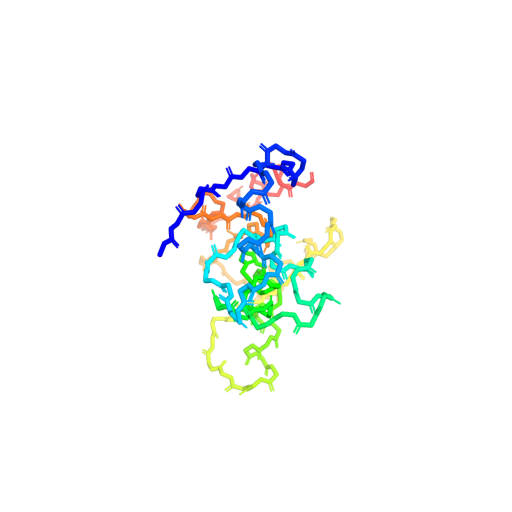. ALA A 1 99 ? 3.895 -3.134 -3.432 1.00 84.88 99 ALA A O 1
ATOM 812 N N . ARG A 1 100 ? 5.797 -3.989 -2.566 1.00 86.12 100 ARG A N 1
ATOM 813 C CA . ARG A 1 100 ? 5.436 -3.908 -1.142 1.00 86.12 100 ARG A CA 1
ATOM 814 C C . ARG A 1 100 ? 6.501 -3.176 -0.337 1.00 86.12 100 ARG A C 1
ATOM 816 O O . ARG A 1 100 ? 7.664 -3.181 -0.721 1.00 86.12 100 ARG A O 1
ATOM 823 N N . GLY A 1 101 ? 6.097 -2.556 0.771 1.00 76.69 101 GLY A N 1
ATOM 824 C CA . GLY A 1 101 ? 7.011 -1.983 1.773 1.00 76.69 101 GLY A CA 1
ATOM 825 C C . GLY A 1 101 ? 7.789 -0.738 1.329 1.00 76.69 101 GLY A C 1
ATOM 826 O O . GLY A 1 101 ? 8.522 -0.164 2.128 1.00 76.69 101 GLY A O 1
ATOM 827 N N . SER A 1 102 ? 7.609 -0.296 0.083 1.00 75.69 102 SER A N 1
ATOM 828 C CA . SER A 1 102 ? 8.299 0.859 -0.484 1.00 75.69 102 SER A CA 1
ATOM 829 C C . SER A 1 102 ? 7.409 2.094 -0.566 1.00 75.69 102 SER A C 1
ATOM 831 O O . SER A 1 102 ? 6.397 2.081 -1.282 1.00 75.69 102 SER A O 1
ATOM 833 N N . ALA A 1 103 ? 7.884 3.168 0.071 1.00 70.12 103 ALA A N 1
ATOM 834 C CA . ALA A 1 103 ? 7.286 4.497 0.116 1.00 70.12 103 ALA A CA 1
ATOM 835 C C . ALA A 1 103 ? 8.285 5.593 -0.313 1.00 70.12 103 ALA A C 1
ATOM 837 O O . ALA A 1 103 ? 9.498 5.374 -0.356 1.00 70.12 103 ALA A O 1
ATOM 838 N N . MET A 1 104 ? 7.771 6.807 -0.547 1.00 77.25 104 MET A N 1
ATOM 839 C CA . MET A 1 104 ? 8.566 8.028 -0.789 1.00 77.25 104 MET A CA 1
ATOM 840 C C . MET A 1 104 ? 9.468 7.976 -2.034 1.00 77.25 104 MET A C 1
ATOM 842 O O . MET A 1 104 ? 10.526 8.590 -2.065 1.00 77.25 104 MET A O 1
ATOM 846 N N . GLY A 1 105 ? 9.071 7.219 -3.061 1.00 74.75 105 GLY A N 1
ATOM 847 C CA . GLY A 1 105 ? 9.779 7.177 -4.347 1.00 74.75 105 GLY A CA 1
ATOM 848 C C . GLY A 1 105 ? 11.110 6.418 -4.352 1.00 74.75 105 GLY A C 1
ATOM 849 O O . GLY A 1 105 ? 11.722 6.321 -5.408 1.00 74.75 105 GLY A O 1
ATOM 850 N N . ARG A 1 106 ? 11.540 5.845 -3.219 1.00 79.00 106 ARG A N 1
ATOM 851 C CA . ARG A 1 106 ? 12.855 5.193 -3.086 1.00 79.00 106 ARG A CA 1
ATOM 852 C C . ARG A 1 106 ? 13.042 3.958 -3.965 1.00 79.00 106 ARG A C 1
ATOM 854 O O . ARG A 1 106 ? 14.149 3.720 -4.422 1.00 79.00 106 ARG A O 1
ATOM 861 N N . ASP A 1 107 ? 11.972 3.217 -4.247 1.00 85.88 107 ASP A N 1
ATOM 862 C CA . ASP A 1 107 ? 12.038 2.021 -5.094 1.00 85.88 107 ASP A CA 1
ATOM 863 C C . ASP A 1 107 ? 11.220 2.190 -6.377 1.00 85.88 107 ASP A C 1
ATOM 865 O O . ASP A 1 107 ? 10.365 1.361 -6.711 1.00 85.88 107 ASP A O 1
ATOM 869 N N . VAL A 1 108 ? 11.449 3.307 -7.068 1.00 91.31 108 VAL A N 1
ATOM 870 C CA . VAL A 1 108 ? 10.867 3.618 -8.376 1.00 91.31 108 VAL A CA 1
ATOM 871 C C . VAL A 1 108 ? 11.994 3.849 -9.376 1.00 91.31 108 VAL A C 1
ATOM 873 O O . VAL A 1 108 ? 12.787 4.769 -9.216 1.00 91.31 108 VAL A O 1
ATOM 876 N N 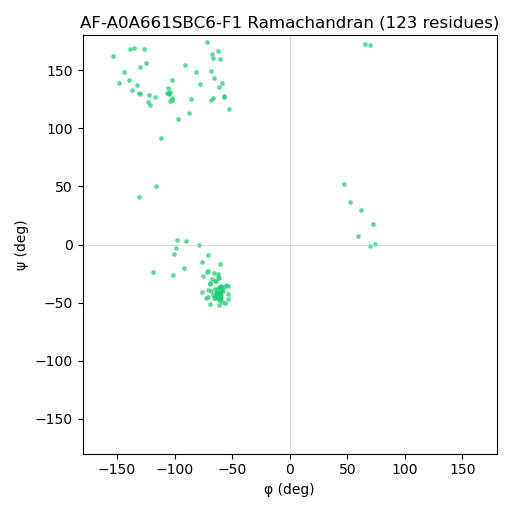. PHE A 1 109 ? 12.033 3.037 -10.430 1.00 94.38 109 PHE A N 1
ATOM 877 C CA . PHE A 1 109 ? 13.110 3.032 -11.417 1.00 94.38 109 PHE A CA 1
ATOM 878 C C . PHE A 1 109 ? 12.546 3.294 -12.804 1.00 94.38 109 PHE A C 1
ATOM 880 O O . PHE A 1 109 ? 11.600 2.629 -13.231 1.00 94.38 109 PHE A O 1
ATOM 887 N N . LEU A 1 110 ? 13.132 4.257 -13.509 1.00 96.62 110 LEU A N 1
ATOM 888 C CA . LEU A 1 110 ? 12.848 4.489 -14.918 1.00 96.62 110 LEU A CA 1
ATOM 889 C C . LEU A 1 110 ? 13.769 3.608 -15.760 1.00 96.62 110 LEU A C 1
ATOM 891 O O . LEU A 1 110 ? 14.974 3.828 -15.793 1.00 96.62 110 LEU A O 1
ATOM 895 N N . ILE A 1 111 ? 13.184 2.640 -16.453 1.00 98.00 111 ILE A N 1
ATOM 896 C CA . ILE A 1 111 ? 13.886 1.694 -17.312 1.00 98.00 111 ILE A CA 1
ATOM 897 C C . ILE A 1 111 ? 13.798 2.202 -18.751 1.00 98.00 111 ILE A C 1
ATOM 899 O O . ILE A 1 111 ? 12.727 2.168 -19.361 1.00 98.00 111 ILE A O 1
ATOM 903 N N . ARG A 1 112 ? 14.91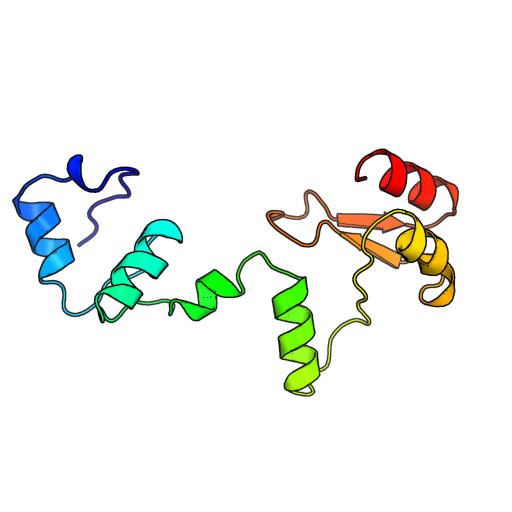2 2.694 -19.296 1.00 98.44 112 ARG A N 1
ATOM 904 C CA . ARG A 1 112 ? 15.018 3.199 -20.675 1.00 98.44 112 ARG A CA 1
ATOM 905 C C . ARG A 1 112 ? 15.666 2.189 -21.611 1.00 98.44 112 ARG A C 1
ATOM 907 O O . ARG A 1 112 ? 15.415 2.238 -22.811 1.00 98.44 112 ARG A O 1
ATOM 914 N N . THR A 1 113 ? 16.501 1.300 -21.080 1.00 98.12 113 THR A N 1
ATOM 915 C CA . THR A 1 113 ? 17.276 0.344 -21.874 1.00 98.12 113 THR A CA 1
ATOM 916 C C . THR A 1 113 ? 17.244 -1.066 -21.287 1.00 98.12 113 THR A C 1
ATOM 918 O O . THR A 1 113 ? 16.819 -1.292 -20.152 1.00 98.12 113 THR A O 1
ATOM 921 N N . LYS A 1 114 ? 17.737 -2.039 -22.064 1.00 96.81 114 LYS A N 1
ATOM 922 C CA . LYS A 1 114 ? 17.975 -3.403 -21.574 1.00 96.81 114 LYS A CA 1
ATOM 923 C C . LYS A 1 114 ? 18.959 -3.431 -20.408 1.00 96.81 114 LYS A C 1
ATOM 925 O O . LYS A 1 114 ? 18.720 -4.157 -19.454 1.00 96.81 114 LYS A O 1
ATOM 930 N N . LYS A 1 115 ? 20.004 -2.601 -20.458 1.00 97.25 115 LYS A N 1
ATOM 931 C CA . LYS A 1 115 ? 20.992 -2.494 -19.384 1.00 97.25 115 LYS A CA 1
ATOM 932 C C . LYS A 1 115 ? 20.333 -2.052 -18.073 1.00 97.25 115 LYS A C 1
ATOM 934 O O . LYS A 1 115 ? 20.526 -2.716 -17.064 1.00 97.25 115 LYS A O 1
ATOM 939 N N . ASP A 1 116 ? 19.488 -1.021 -18.114 1.00 97.44 116 ASP A N 1
ATOM 940 C CA . ASP A 1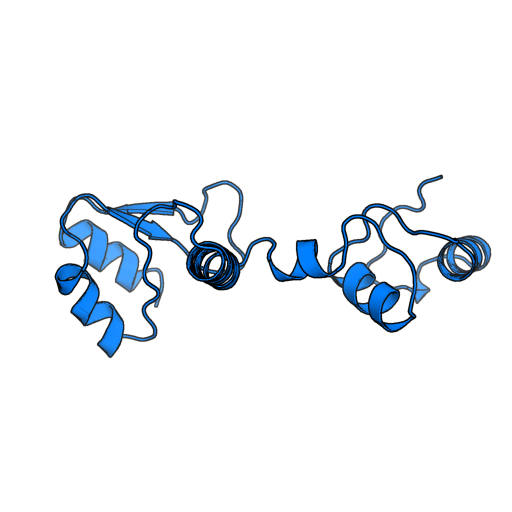 116 ? 18.763 -0.534 -16.930 1.00 97.44 116 ASP A CA 1
ATOM 941 C C . ASP A 1 116 ? 17.876 -1.639 -16.330 1.00 97.44 116 ASP A C 1
ATOM 943 O O . ASP A 1 116 ? 17.776 -1.789 -15.112 1.00 97.44 116 ASP A O 1
ATOM 947 N N . LEU A 1 117 ? 17.223 -2.428 -17.196 1.00 96.75 117 LEU A N 1
ATOM 948 C CA . LEU A 1 117 ? 16.388 -3.547 -16.765 1.00 96.75 117 LEU A CA 1
ATOM 949 C C . LEU A 1 117 ? 17.229 -4.642 -16.103 1.00 96.75 117 LEU A C 1
ATOM 951 O O . LEU A 1 117 ? 16.849 -5.137 -15.046 1.00 96.75 117 LEU A O 1
ATOM 955 N N . ASP A 1 118 ? 18.350 -5.017 -16.714 1.00 95.75 118 ASP A N 1
ATOM 956 C CA . ASP A 1 118 ? 19.242 -6.052 -16.193 1.00 95.75 118 ASP A CA 1
ATOM 957 C C . ASP A 1 118 ? 19.836 -5.632 -14.834 1.00 95.75 118 ASP A C 1
ATOM 959 O O . ASP A 1 118 ? 19.843 -6.432 -13.896 1.00 95.75 118 ASP A O 1
ATOM 963 N N . GLU A 1 119 ? 20.237 -4.364 -14.683 1.00 95.44 119 GLU A N 1
ATOM 964 C CA . GLU A 1 119 ? 20.708 -3.785 -13.415 1.00 95.44 119 GLU A CA 1
ATOM 965 C C . GLU A 1 119 ? 19.623 -3.827 -12.332 1.00 95.44 119 GLU A C 1
ATOM 967 O O . GLU A 1 119 ? 19.863 -4.309 -11.220 1.00 95.44 119 GLU A O 1
ATOM 972 N N . TYR A 1 120 ? 18.399 -3.403 -12.664 1.00 94.31 120 TYR A N 1
ATOM 973 C CA . TYR A 1 120 ? 17.264 -3.482 -11.746 1.00 94.31 120 TYR A CA 1
ATOM 974 C C . TYR A 1 120 ? 16.972 -4.931 -11.323 1.00 94.31 120 TYR A C 1
ATOM 976 O O . TYR A 1 120 ? 16.781 -5.220 -10.141 1.00 94.31 120 TYR A O 1
ATOM 984 N N . LEU A 1 121 ? 16.954 -5.873 -12.269 1.00 93.69 121 LEU A N 1
ATOM 985 C CA . LEU A 1 121 ? 16.686 -7.278 -11.968 1.00 93.69 121 LEU A CA 1
ATOM 986 C C . LEU A 1 121 ? 17.804 -7.914 -11.136 1.00 93.69 121 LEU A C 1
ATOM 988 O O . LEU A 1 121 ? 17.510 -8.812 -10.349 1.00 93.69 121 LEU A O 1
ATOM 992 N N . HIS A 1 122 ? 19.051 -7.463 -11.264 1.00 91.88 122 HIS A N 1
ATOM 993 C CA . HIS A 1 122 ? 20.155 -7.939 -10.435 1.00 91.88 122 HIS A CA 1
ATOM 994 C C . HIS A 1 122 ? 20.052 -7.443 -8.987 1.00 91.88 122 HIS A C 1
ATOM 996 O O . HIS A 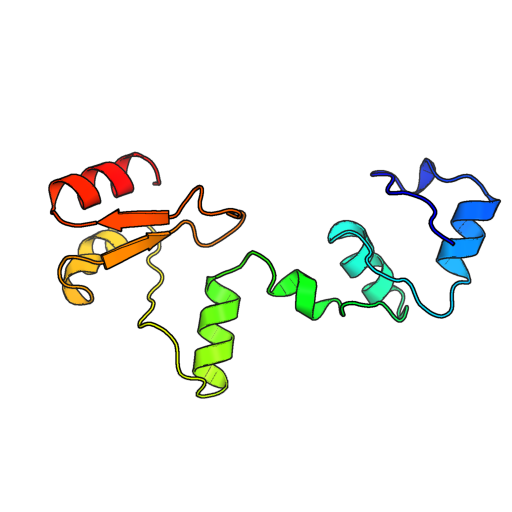1 122 ? 20.191 -8.240 -8.063 1.00 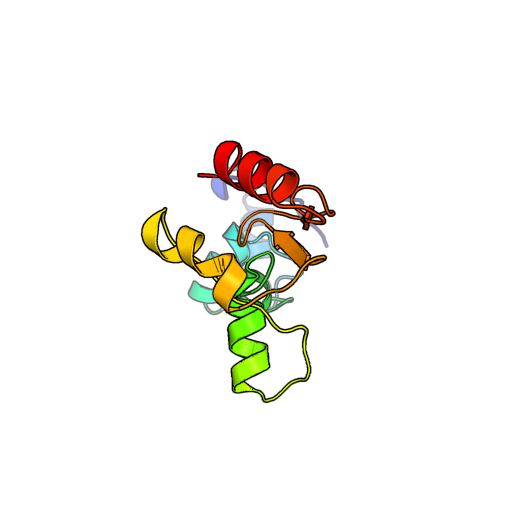91.88 122 HIS A O 1
ATOM 1002 N N . ALA A 1 123 ? 19.745 -6.158 -8.784 1.00 86.88 123 ALA A N 1
ATOM 1003 C CA . ALA A 1 123 ? 19.654 -5.554 -7.453 1.00 86.88 123 ALA A CA 1
ATOM 1004 C C . ALA A 1 123 ? 18.427 -6.014 -6.638 1.00 86.88 123 ALA A C 1
ATOM 1006 O O . ALA A 1 123 ? 18.430 -5.926 -5.412 1.00 86.88 123 ALA A O 1
ATOM 1007 N N . TYR A 1 124 ? 17.372 -6.496 -7.308 1.00 79.56 124 TYR A N 1
ATOM 1008 C CA . TYR A 1 124 ? 16.053 -6.723 -6.706 1.00 79.56 124 TYR A CA 1
ATOM 1009 C C . TYR A 1 124 ? 15.456 -8.120 -6.996 1.00 79.56 124 TYR A C 1
ATOM 1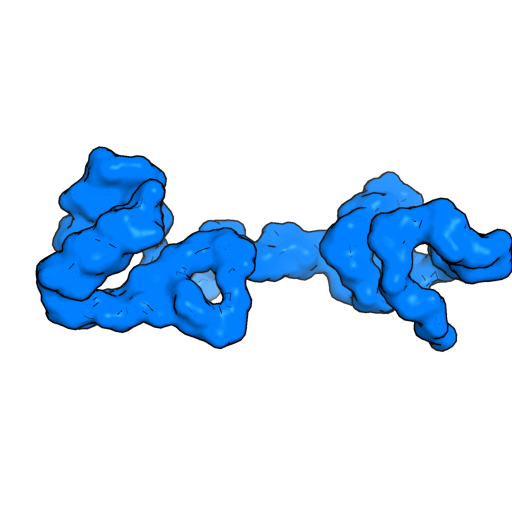011 O O . TYR A 1 124 ? 14.254 -8.265 -7.283 1.00 79.56 124 TYR A O 1
ATOM 1019 N N . THR A 1 125 ? 16.286 -9.167 -6.955 1.00 62.81 125 THR A N 1
ATOM 1020 C CA . THR A 1 125 ? 15.855 -10.575 -7.080 1.00 62.81 125 THR A CA 1
ATOM 1021 C C . THR A 1 125 ? 16.043 -11.364 -5.801 1.00 62.81 125 THR A C 1
ATOM 1023 O O . THR A 1 125 ? 17.103 -11.217 -5.166 1.00 62.81 125 THR A O 1
#

Radius of gyration: 20.17 Å; Cα contacts (8 Å, |Δi|>4): 96; chains: 1; bounding box: 37×31×58 Å

Foldseek 3Di:
DDQDDDPDLVVDDPVRNVCLVVDQEAEDDDLVVLVVCVVVVHHYPPHNVCSVPPQAQPVVVVVCVVVVNDDPDDDDADDDVRLVCPCVRDDPFDWDADRGPDDDCPGIATRHDPVSSVVNVVVPD

Solvent-accessible surface area (backbone atoms only — not comparable to full-atom values): 7857 Å² total; per-residue (Å²): 140,83,89,77,88,62,97,48,78,80,75,49,52,75,65,58,49,46,49,67,72,66,45,79,60,48,72,67,62,53,69,74,51,32,56,56,38,47,76,70,71,43,48,53,36,73,48,54,64,58,53,72,42,51,53,25,52,62,57,44,52,49,50,31,60,77,67,70,47,91,71,79,94,78,84,89,67,67,63,70,79,44,50,74,46,51,72,82,78,48,65,75,67,43,79,50,64,59,52,57,88,50,65,94,67,76,50,60,43,83,27,70,49,70,65,50,46,52,52,52,53,65,78,70,110

Sequence (125 aa):
MTLGVRPNFCDYDANEKALIRNAEKVYYPTGLYADLLDAMGKKIFPSVHNYLFSQDKIKQTALFTLLDISHPQTRVFYGKRQKAKILNYFSYPFIAKQARGSAMGRDVFLIRTKKDLDEYLHAYT

Nearest PDB structures (foldseek):
  4ma0-assembly1_A  TM=8.146E-01  e=3.882E-04  Francisella tularensis subsp. tularensis SCHU S4
  4ma5-assembly1_A-2  TM=8.106E-01  e=7.043E-04  Francisella tularensis subsp. tularensis SCHU S4
  3vpc-assembly1_C  TM=8.599E-01  e=2.478E-03  Sulfurisphaera tokodaii
  3vpc-assembly1_D  TM=8.579E-01  e=1.136E-02  Sulfurisphaera tokodaii
  3qff-assembly1_B  TM=7.997E-01  e=6.689E-03  Bacillus anthracis str. A0248

Mean predicted aligned error: 4.43 Å

Secondary structure (DSSP, 8-state):
------SSGGGS-HHHHHHHHH-SEEES--HHHHHHHHHTT-EEES-HHHHHHTTBHHHHHHHHHHTT----------HHHHHTTGGGT-PSSEEEE-SBS--TTTTEEEE-SHHHHHHHHHHT-

pLDDT: mean 93.17, std 5.83, range [62.81, 98.44]